Protein AF-A0A2N2XPL5-F1 (afdb_monomer)

pLDDT: mean 90.75, std 7.02, range [46.97, 97.69]

Secondary structure (DSSP, 8-state):
-HHHHHHHHHHHHHHHHHHHHHHHHHHHHH-HHHHHHHHHHHHHHHHHHHHHHHHHTHHHHHHTTTS-HHHHHHHHHHHHHHHHHHHHHHHHHHHT-HHHHHHHS-TT-HHHHHHHHHHHHHHHHHHHHHHHTT-HHHHHHHHHHHHHHHHHHHHIIIIIS---STT-

Structure (mmCIF, N/CA/C/O backbone):
data_AF-A0A2N2XPL5-F1
#
_entry.id   AF-A0A2N2XPL5-F1
#
loop_
_atom_site.group_PDB
_atom_site.id
_atom_site.type_symbol
_atom_site.label_atom_id
_atom_site.label_alt_id
_atom_site.label_comp_id
_atom_site.label_asym_id
_atom_site.label_entity_id
_atom_site.label_seq_id
_atom_site.pdbx_PDB_ins_code
_atom_site.Cartn_x
_atom_site.Cartn_y
_atom_site.Cartn_z
_atom_site.occupancy
_atom_site.B_iso_or_equiv
_atom_site.auth_seq_id
_atom_s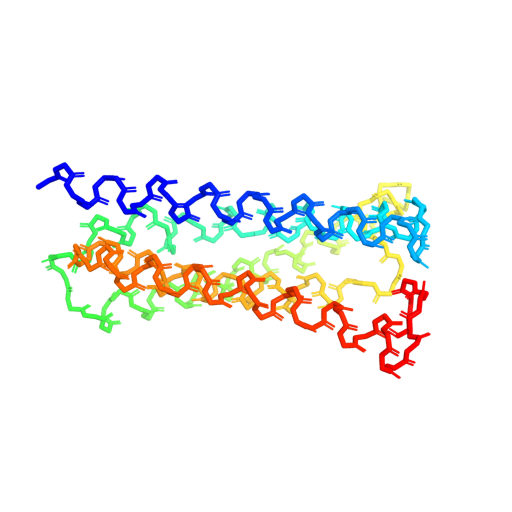ite.auth_comp_id
_atom_site.auth_asym_id
_atom_site.auth_atom_id
_atom_site.pdbx_PDB_model_num
ATOM 1 N N . MET A 1 1 ? -16.660 -18.180 18.164 1.00 68.38 1 MET A N 1
ATOM 2 C CA . MET A 1 1 ? -15.191 -18.108 17.978 1.00 68.38 1 MET A CA 1
ATOM 3 C C . MET A 1 1 ? -14.698 -19.013 16.845 1.00 68.38 1 MET A C 1
ATOM 5 O O . MET A 1 1 ? -14.193 -18.474 15.871 1.00 68.38 1 MET A O 1
ATOM 9 N N . PHE A 1 2 ? -14.916 -20.338 16.876 1.00 79.12 2 PHE A N 1
ATOM 10 C CA . PHE A 1 2 ? -14.406 -21.267 15.840 1.00 79.12 2 PHE A CA 1
ATOM 11 C C . PHE A 1 2 ? -14.797 -20.898 14.395 1.00 79.12 2 PHE A C 1
ATOM 13 O O . PHE A 1 2 ? -13.939 -20.839 13.524 1.00 79.12 2 PHE A O 1
ATOM 20 N N . LYS A 1 3 ? -16.067 -20.538 14.147 1.00 78.19 3 LYS A N 1
ATOM 21 C CA . LYS A 1 3 ? -16.532 -20.082 12.821 1.00 78.19 3 LYS A CA 1
ATOM 22 C C . LYS A 1 3 ? -15.766 -18.853 12.309 1.00 78.19 3 LYS A C 1
ATOM 24 O O . LYS A 1 3 ? -15.444 -18.787 11.133 1.00 78.19 3 LYS A O 1
ATOM 29 N N . GLN A 1 4 ? -15.460 -17.885 13.175 1.00 72.62 4 GLN A N 1
ATOM 30 C CA . GLN A 1 4 ? -14.719 -16.674 12.791 1.00 72.62 4 GLN A CA 1
ATOM 31 C C . GLN A 1 4 ? -13.237 -16.968 12.542 1.00 72.62 4 GLN A C 1
ATOM 33 O O . GLN A 1 4 ? -12.668 -16.431 11.594 1.00 72.62 4 GLN A O 1
ATOM 38 N N . VAL A 1 5 ? -12.631 -17.850 13.343 1.00 79.12 5 VAL A N 1
ATOM 39 C CA . VAL A 1 5 ? -11.258 -18.328 13.120 1.00 79.12 5 VAL A CA 1
ATOM 40 C C . VAL A 1 5 ? -11.175 -19.066 11.787 1.00 79.12 5 VAL A C 1
ATOM 42 O O . VAL A 1 5 ? -10.351 -18.708 10.957 1.00 79.12 5 VAL A O 1
ATOM 45 N N . LEU A 1 6 ? -12.086 -20.008 11.526 1.00 82.31 6 LEU A N 1
ATOM 46 C CA . LEU A 1 6 ? -12.140 -20.754 10.269 1.00 82.31 6 LEU A CA 1
ATOM 47 C C . LEU A 1 6 ? -12.320 -19.825 9.060 1.00 82.31 6 LEU A C 1
ATOM 49 O O . LEU A 1 6 ? -11.607 -19.964 8.073 1.00 82.31 6 LEU A O 1
ATOM 53 N N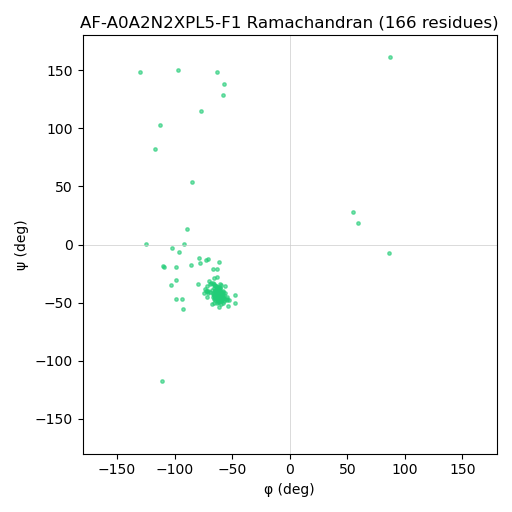 . MET A 1 7 ? -13.220 -18.841 9.155 1.00 78.44 7 MET A N 1
ATOM 54 C CA . MET A 1 7 ? -13.420 -17.837 8.103 1.00 78.44 7 MET A CA 1
ATOM 55 C C . MET A 1 7 ? -12.175 -16.973 7.872 1.00 78.44 7 MET A C 1
ATOM 57 O O . MET A 1 7 ? -11.866 -16.638 6.734 1.00 78.44 7 MET A O 1
ATOM 61 N N . THR A 1 8 ? -11.450 -16.620 8.934 1.00 83.25 8 THR A N 1
ATOM 62 C CA . THR A 1 8 ? -10.229 -15.806 8.837 1.00 83.25 8 THR A CA 1
ATOM 63 C C . THR A 1 8 ? -9.082 -16.610 8.238 1.00 83.25 8 THR A C 1
ATOM 65 O O . THR A 1 8 ? -8.413 -16.138 7.323 1.00 83.25 8 THR A O 1
ATOM 68 N N . THR A 1 9 ? -8.884 -17.846 8.693 1.00 87.38 9 THR A N 1
ATOM 69 C CA . THR A 1 9 ? -7.903 -18.775 8.121 1.00 87.38 9 THR A CA 1
ATOM 70 C C . THR A 1 9 ? -8.217 -19.074 6.658 1.00 87.38 9 THR A C 1
ATOM 72 O O . THR A 1 9 ? -7.318 -19.030 5.824 1.00 87.38 9 THR A O 1
ATOM 75 N N . GLY A 1 10 ? -9.491 -19.300 6.324 1.00 86.56 10 GLY A N 1
ATOM 76 C CA . GLY A 1 10 ? -9.942 -19.506 4.949 1.00 86.56 10 GLY A CA 1
ATOM 77 C C . GLY A 1 10 ? -9.662 -18.298 4.054 1.00 86.56 10 GLY A C 1
ATOM 78 O O . GLY A 1 10 ? -9.070 -18.459 2.991 1.00 86.56 10 GLY A O 1
ATOM 79 N N . ALA A 1 11 ? -10.001 -17.083 4.501 1.00 86.00 11 ALA A N 1
ATOM 80 C CA . ALA A 1 11 ? -9.692 -15.854 3.764 1.00 86.00 11 ALA A CA 1
ATOM 81 C C . ALA A 1 11 ? -8.179 -15.675 3.551 1.00 86.00 11 ALA A C 1
ATOM 83 O O . ALA A 1 11 ? -7.739 -15.335 2.456 1.00 86.00 11 ALA A O 1
ATOM 84 N N . ARG A 1 12 ? -7.362 -15.975 4.569 1.00 88.88 12 ARG A N 1
ATOM 85 C CA . ARG A 1 12 ? -5.896 -15.945 4.448 1.00 88.88 12 ARG A CA 1
ATOM 86 C C . ARG A 1 12 ? -5.371 -16.969 3.443 1.00 88.88 12 ARG A C 1
ATOM 88 O O . ARG A 1 12 ? -4.473 -16.634 2.679 1.00 88.88 12 ARG A O 1
ATOM 95 N N . LEU A 1 13 ? -5.934 -18.178 3.416 1.00 92.00 13 LEU A N 1
ATOM 96 C CA . LEU A 1 13 ? -5.551 -19.214 2.457 1.00 92.00 13 LEU A CA 1
ATOM 97 C C . LEU A 1 13 ? -5.890 -18.795 1.022 1.00 92.00 13 LEU A C 1
ATOM 99 O O . LEU A 1 13 ? -5.034 -18.879 0.146 1.00 92.00 13 LEU A O 1
ATOM 103 N N . VAL A 1 14 ? -7.111 -18.304 0.792 1.00 89.44 14 VAL A N 1
ATOM 104 C CA . VAL A 1 14 ? -7.536 -17.798 -0.523 1.00 89.44 14 VAL A CA 1
ATOM 105 C C . VAL A 1 14 ? -6.614 -16.672 -0.979 1.00 89.44 14 VAL A C 1
ATOM 107 O O . VAL A 1 14 ? -6.123 -16.700 -2.106 1.00 89.44 14 VAL A O 1
ATOM 110 N N . ASN A 1 15 ? -6.306 -15.727 -0.092 1.00 90.38 15 ASN A N 1
ATOM 111 C CA . ASN A 1 15 ? -5.418 -14.621 -0.423 1.00 90.38 15 ASN A CA 1
ATOM 112 C C . ASN A 1 15 ? -3.993 -15.104 -0.722 1.00 90.38 15 ASN A C 1
ATOM 114 O O . ASN A 1 15 ? -3.391 -14.644 -1.684 1.00 90.38 15 ASN A O 1
ATOM 118 N N . ALA A 1 16 ? -3.470 -16.080 0.023 1.00 92.69 16 ALA A N 1
ATOM 119 C CA . ALA A 1 16 ? -2.168 -16.673 -0.274 1.00 92.69 16 ALA A CA 1
ATOM 120 C C . ALA A 1 16 ? -2.138 -17.336 -1.662 1.00 92.69 16 ALA A C 1
ATOM 122 O O . ALA A 1 16 ? -1.187 -17.135 -2.418 1.00 92.69 16 ALA A O 1
ATOM 123 N N . VAL A 1 17 ? -3.193 -18.070 -2.032 1.00 95.19 17 VAL A N 1
ATOM 124 C CA . VAL A 1 17 ? -3.319 -18.668 -3.370 1.00 95.19 17 VAL A CA 1
ATOM 125 C C . VAL A 1 17 ? -3.354 -17.586 -4.450 1.00 95.19 17 VAL A C 1
ATOM 127 O O . VAL A 1 17 ? -2.628 -17.697 -5.436 1.00 95.19 17 VAL A O 1
ATOM 130 N N . ILE A 1 18 ? -4.136 -16.517 -4.260 1.00 94.31 18 ILE A N 1
ATOM 131 C CA . ILE A 1 18 ? -4.184 -15.392 -5.206 1.00 94.31 18 ILE A CA 1
ATOM 132 C C . ILE A 1 18 ? -2.807 -14.735 -5.339 1.00 94.31 18 ILE A C 1
ATOM 134 O O . ILE A 1 18 ? -2.370 -14.486 -6.461 1.00 94.31 18 ILE A O 1
ATOM 138 N N . SER A 1 19 ? -2.094 -14.509 -4.233 1.00 92.62 19 SER A N 1
ATOM 139 C CA . SER A 1 19 ? -0.730 -13.973 -4.266 1.00 92.62 19 SER A CA 1
ATOM 140 C C . SER A 1 19 ? 0.196 -14.843 -5.111 1.00 92.62 19 SER A C 1
ATOM 142 O O . SER A 1 19 ? 0.889 -14.320 -5.979 1.00 92.62 19 SER A O 1
ATOM 144 N N . VAL A 1 20 ? 0.167 -16.167 -4.927 1.00 94.94 20 VAL A N 1
ATOM 145 C CA . VAL A 1 20 ? 0.967 -17.101 -5.737 1.00 94.94 20 VAL A CA 1
ATOM 146 C C . VAL A 1 20 ? 0.585 -17.018 -7.217 1.00 94.94 20 VAL A C 1
ATOM 148 O O . VAL A 1 20 ? 1.468 -16.965 -8.072 1.00 94.94 20 VAL A O 1
ATOM 151 N N . VAL A 1 21 ? -0.711 -16.953 -7.535 1.00 95.00 21 VAL A N 1
ATOM 152 C CA . VAL A 1 21 ? -1.183 -16.780 -8.917 1.00 95.00 21 VAL A CA 1
ATOM 153 C C . VAL A 1 21 ? -0.656 -15.477 -9.519 1.00 95.00 21 VAL A C 1
ATOM 155 O O . VAL A 1 21 ? -0.162 -15.503 -10.644 1.00 95.00 21 VAL A O 1
ATOM 158 N N . MET A 1 22 ? -0.694 -14.363 -8.782 1.00 93.50 22 MET A N 1
ATOM 159 C CA . MET A 1 22 ? -0.134 -13.089 -9.246 1.00 93.50 22 MET A CA 1
ATOM 160 C C . MET A 1 22 ? 1.360 -13.216 -9.551 1.00 93.50 22 MET A C 1
ATOM 162 O O . MET A 1 22 ? 1.781 -12.811 -10.630 1.00 93.50 22 MET A O 1
ATOM 166 N N . VAL A 1 23 ? 2.149 -13.851 -8.675 1.00 92.94 23 VAL A N 1
ATOM 167 C CA . VAL A 1 23 ? 3.584 -14.087 -8.929 1.00 92.94 23 VAL A CA 1
ATOM 168 C C . VAL A 1 23 ? 3.798 -14.896 -10.209 1.00 92.94 23 VAL A C 1
ATOM 170 O O . VAL A 1 23 ? 4.618 -14.527 -11.052 1.00 92.94 23 VAL A O 1
ATOM 173 N N . VAL A 1 24 ? 3.056 -15.992 -10.387 1.00 93.69 24 VAL A N 1
ATOM 174 C CA . VAL A 1 24 ? 3.176 -16.854 -11.573 1.00 93.69 24 VAL A CA 1
ATOM 175 C C . VAL A 1 24 ? 2.790 -16.102 -12.848 1.00 93.69 24 VAL A C 1
ATOM 177 O O . VAL A 1 24 ? 3.465 -16.246 -13.865 1.00 93.69 24 VAL A O 1
ATOM 180 N N . LEU A 1 25 ? 1.732 -15.292 -12.815 1.00 92.62 25 LEU A N 1
ATOM 181 C CA . LEU A 1 25 ? 1.323 -14.484 -13.964 1.00 92.62 25 LEU A CA 1
ATOM 182 C C . LEU A 1 25 ? 2.371 -13.419 -14.295 1.00 92.62 25 LEU A C 1
ATOM 184 O O . LEU A 1 25 ? 2.811 -13.344 -15.443 1.00 92.62 25 LEU A O 1
ATOM 188 N N . SER A 1 26 ? 2.816 -12.647 -13.305 1.00 90.38 26 SER A N 1
ATOM 189 C CA . SER A 1 26 ? 3.791 -11.578 -13.518 1.00 90.38 26 SER A CA 1
ATOM 190 C C . SER A 1 26 ? 5.120 -12.123 -14.038 1.00 90.38 26 SER A C 1
ATOM 192 O O . SER A 1 26 ? 5.619 -11.652 -15.053 1.00 90.38 26 SER A O 1
ATOM 194 N N . THR A 1 27 ? 5.664 -13.178 -13.427 1.00 90.69 27 THR A N 1
ATOM 195 C CA . THR A 1 27 ? 6.934 -13.779 -13.877 1.00 90.69 27 THR A CA 1
ATOM 196 C C . THR A 1 27 ? 6.838 -14.400 -15.271 1.00 90.69 27 THR A C 1
ATOM 198 O O . THR A 1 27 ? 7.790 -14.292 -16.042 1.00 90.69 27 THR A O 1
ATOM 201 N N . ARG A 1 28 ? 5.698 -15.009 -15.635 1.00 91.25 28 ARG A N 1
ATOM 202 C CA . ARG A 1 28 ? 5.500 -15.591 -16.974 1.00 91.25 28 ARG A CA 1
ATOM 203 C C . ARG A 1 28 ? 5.355 -14.550 -18.079 1.00 91.25 28 ARG A C 1
ATOM 205 O O . ARG A 1 28 ? 5.850 -14.786 -19.175 1.00 91.25 28 ARG A O 1
ATOM 212 N N . TRP A 1 29 ? 4.644 -13.452 -17.825 1.00 88.69 29 TRP A N 1
ATOM 213 C CA . TRP A 1 29 ? 4.301 -12.481 -18.872 1.00 88.69 29 TRP A CA 1
ATOM 214 C C . TRP A 1 29 ? 5.209 -11.252 -18.907 1.00 88.69 29 TRP A C 1
ATOM 216 O O . TRP A 1 29 ? 5.403 -10.705 -19.989 1.00 88.69 29 TRP A O 1
ATOM 226 N N . MET A 1 30 ? 5.755 -10.832 -17.762 1.00 87.62 30 MET A N 1
ATOM 227 C CA . MET A 1 30 ? 6.678 -9.692 -17.650 1.00 87.62 30 MET A CA 1
ATOM 228 C C . MET A 1 30 ? 8.148 -10.133 -17.601 1.00 87.62 30 MET A C 1
ATOM 230 O O . MET A 1 30 ? 9.045 -9.340 -17.863 1.00 87.62 30 MET A O 1
ATOM 234 N N . GLY A 1 31 ? 8.410 -11.400 -17.267 1.00 88.56 31 GLY 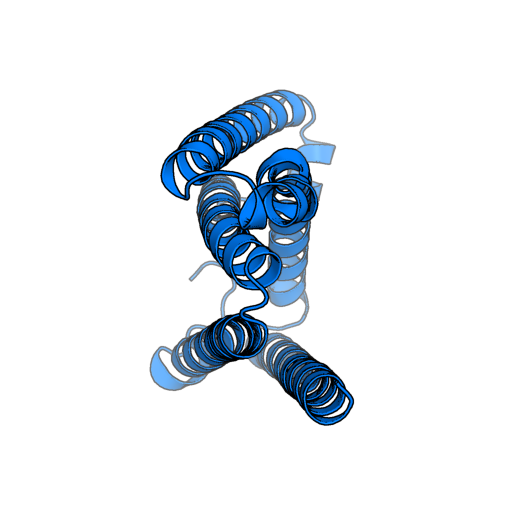A N 1
ATOM 235 C CA . GLY A 1 31 ? 9.758 -11.921 -17.049 1.00 88.56 31 GLY A CA 1
ATOM 236 C C . GLY A 1 31 ? 10.253 -11.733 -15.611 1.00 88.56 31 GLY A C 1
ATOM 237 O O . GLY A 1 31 ? 9.728 -10.938 -14.828 1.00 88.56 31 GLY A O 1
ATOM 238 N N . ALA A 1 32 ? 11.278 -12.506 -15.244 1.00 87.12 32 ALA A N 1
ATOM 239 C CA . ALA A 1 32 ? 11.819 -12.524 -13.883 1.00 87.12 32 ALA A CA 1
ATOM 240 C C . ALA A 1 32 ? 12.492 -11.199 -13.484 1.00 87.12 32 ALA A C 1
ATOM 242 O O . ALA A 1 32 ? 12.411 -10.803 -12.326 1.00 87.12 32 ALA A O 1
ATOM 243 N N . GLU A 1 33 ? 13.115 -10.501 -14.435 1.00 87.38 33 GLU A N 1
ATOM 244 C CA . GLU A 1 33 ? 13.796 -9.224 -14.194 1.00 87.38 33 GLU A CA 1
ATOM 245 C C . GLU A 1 33 ? 12.804 -8.109 -13.827 1.00 87.38 33 GLU A C 1
ATOM 247 O O . GLU A 1 33 ? 12.934 -7.482 -12.775 1.00 87.38 33 GLU A O 1
ATOM 252 N N . ALA A 1 34 ? 11.749 -7.930 -14.631 1.00 86.00 34 ALA A N 1
ATOM 253 C CA . ALA A 1 34 ? 10.684 -6.963 -14.363 1.00 86.00 34 ALA A CA 1
ATOM 254 C C . ALA A 1 34 ? 9.971 -7.246 -13.031 1.00 86.00 34 ALA A C 1
ATOM 256 O O . ALA A 1 34 ? 9.697 -6.332 -12.251 1.00 86.00 34 ALA A O 1
ATOM 257 N N . TYR A 1 35 ? 9.714 -8.524 -12.734 1.00 89.00 35 TYR A N 1
ATOM 258 C CA . TYR A 1 35 ? 9.151 -8.924 -11.447 1.00 89.00 35 TYR A CA 1
ATOM 259 C C . TYR A 1 35 ? 10.115 -8.662 -10.276 1.00 89.00 35 TYR A C 1
ATOM 261 O O . TYR A 1 35 ? 9.672 -8.287 -9.192 1.00 89.00 35 TYR A O 1
ATOM 269 N N . GLY A 1 36 ? 11.428 -8.799 -10.490 1.00 90.06 36 GLY A N 1
ATOM 270 C CA . GLY A 1 36 ? 12.455 -8.454 -9.506 1.00 90.06 36 GLY A CA 1
ATOM 271 C C . GLY A 1 36 ? 12.394 -6.984 -9.088 1.00 90.06 36 GLY A C 1
ATOM 272 O O . GLY A 1 36 ? 12.406 -6.691 -7.893 1.00 90.06 36 GLY A O 1
ATOM 273 N N . ILE A 1 37 ? 12.220 -6.069 -10.049 1.00 91.62 37 ILE A N 1
ATOM 274 C CA . ILE A 1 37 ? 12.023 -4.634 -9.775 1.00 91.62 37 ILE A CA 1
ATOM 275 C C . ILE A 1 37 ? 10.764 -4.411 -8.926 1.00 91.62 37 ILE A C 1
ATOM 277 O O . ILE A 1 37 ? 10.817 -3.710 -7.915 1.00 91.62 37 ILE A O 1
ATOM 281 N N . ALA A 1 38 ? 9.645 -5.045 -9.289 1.00 90.69 38 ALA A N 1
ATOM 282 C CA . ALA A 1 38 ? 8.413 -4.975 -8.501 1.00 90.69 38 ALA A CA 1
ATOM 283 C C . ALA A 1 38 ? 8.598 -5.528 -7.075 1.00 90.69 38 ALA A C 1
ATOM 285 O O . ALA A 1 38 ? 8.015 -4.999 -6.129 1.00 90.69 38 ALA A O 1
ATOM 286 N N . GLY A 1 39 ? 9.437 -6.553 -6.905 1.00 92.19 39 GLY A N 1
ATOM 287 C CA . GLY A 1 39 ? 9.812 -7.101 -5.602 1.00 92.19 39 GLY A CA 1
ATOM 288 C C . GLY A 1 39 ? 10.578 -6.106 -4.727 1.00 92.19 39 GLY A C 1
ATOM 289 O O . GLY A 1 39 ? 10.272 -5.989 -3.542 1.00 92.19 39 GLY A O 1
ATOM 290 N N . ILE A 1 40 ? 11.517 -5.351 -5.306 1.00 93.44 40 ILE A N 1
ATOM 291 C CA . ILE A 1 40 ? 12.242 -4.282 -4.597 1.00 93.44 40 ILE A CA 1
ATOM 292 C C . ILE A 1 40 ? 11.274 -3.156 -4.201 1.00 93.44 40 ILE A C 1
ATOM 294 O O . ILE A 1 40 ? 11.252 -2.743 -3.046 1.00 93.44 40 ILE A O 1
ATOM 298 N N . ILE A 1 41 ? 10.390 -2.733 -5.111 1.00 94.69 41 ILE A N 1
ATOM 299 C CA . ILE A 1 41 ? 9.351 -1.731 -4.809 1.00 94.69 41 ILE A CA 1
ATOM 300 C C . ILE A 1 41 ? 8.457 -2.204 -3.655 1.00 94.69 41 ILE A C 1
ATOM 302 O O . ILE A 1 41 ? 8.155 -1.435 -2.743 1.00 94.69 41 ILE A O 1
ATOM 306 N N . LEU A 1 42 ? 8.029 -3.469 -3.681 1.00 94.19 42 LEU A N 1
ATOM 307 C CA . LEU A 1 42 ? 7.205 -4.048 -2.623 1.00 94.19 42 LEU A CA 1
ATOM 308 C C . LEU A 1 42 ? 7.951 -4.086 -1.283 1.00 94.19 42 LEU A C 1
ATOM 310 O O . LEU A 1 42 ? 7.337 -3.822 -0.247 1.00 94.19 42 LEU A O 1
ATOM 314 N N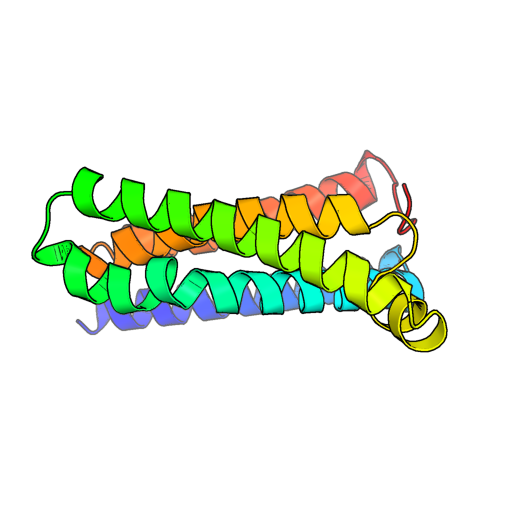 . LEU A 1 43 ? 9.249 -4.396 -1.296 1.00 95.56 43 LEU A N 1
ATOM 315 C CA . LEU A 1 43 ? 10.099 -4.362 -0.107 1.00 95.56 43 LEU A CA 1
ATOM 316 C C . LEU A 1 43 ? 10.130 -2.953 0.496 1.00 95.56 43 LEU A C 1
ATOM 318 O O . LEU A 1 43 ? 9.820 -2.804 1.678 1.00 95.56 43 LEU A O 1
ATOM 322 N N . ASP A 1 44 ? 10.410 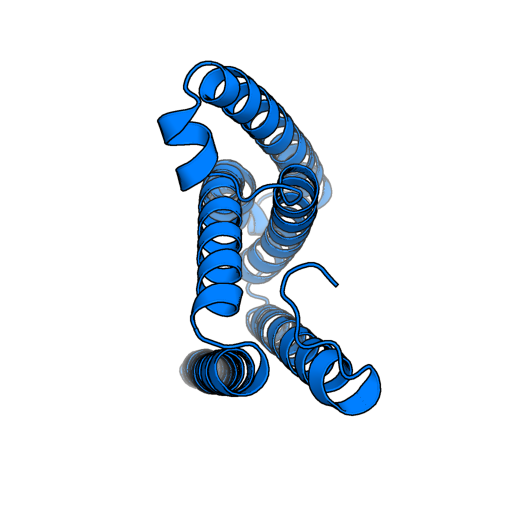-1.929 -0.307 1.00 94.94 44 ASP A N 1
ATOM 323 C CA . ASP A 1 44 ? 10.459 -0.538 0.158 1.00 94.94 44 ASP A CA 1
ATOM 324 C C . ASP A 1 44 ? 9.115 -0.077 0.727 1.00 94.94 44 ASP A C 1
ATOM 326 O O . ASP A 1 44 ? 9.040 0.472 1.830 1.00 94.94 44 ASP A O 1
ATOM 330 N N . VAL A 1 45 ? 8.028 -0.357 0.001 1.00 96.62 45 VAL A N 1
ATOM 331 C CA . VAL A 1 45 ? 6.660 -0.074 0.454 1.00 96.62 45 VAL A CA 1
ATOM 332 C C . VAL A 1 45 ? 6.383 -0.750 1.796 1.00 96.62 45 VAL A C 1
ATOM 334 O O . VAL A 1 45 ? 5.787 -0.130 2.677 1.00 96.62 45 VAL A O 1
ATOM 337 N N . THR A 1 46 ? 6.834 -1.994 1.973 1.00 95.62 46 THR A N 1
ATOM 338 C CA . THR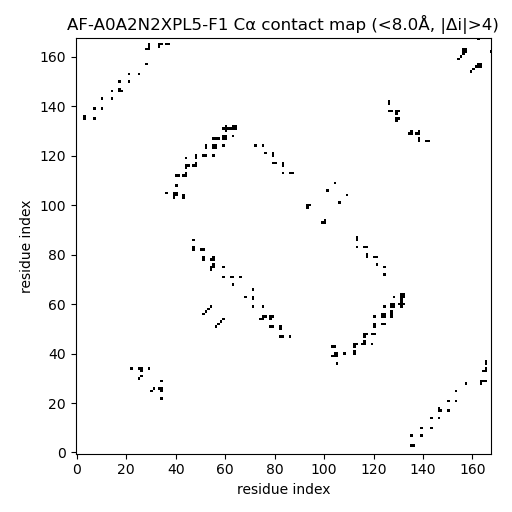 A 1 46 ? 6.649 -2.754 3.215 1.00 95.62 46 THR A CA 1
ATOM 339 C C . THR A 1 46 ? 7.437 -2.137 4.366 1.00 95.62 46 THR A C 1
ATOM 341 O O . THR A 1 46 ? 6.877 -1.953 5.443 1.00 95.62 46 THR A O 1
ATOM 344 N N . VAL A 1 47 ? 8.699 -1.754 4.151 1.00 95.50 47 VAL A N 1
ATOM 345 C CA . VAL A 1 47 ? 9.526 -1.099 5.180 1.00 95.50 47 VAL A CA 1
ATOM 346 C C . VAL A 1 47 ? 8.881 0.208 5.651 1.00 95.50 47 VAL A C 1
ATOM 348 O O . VAL A 1 47 ? 8.779 0.449 6.856 1.00 95.50 47 VAL A O 1
ATOM 351 N N . ILE A 1 48 ? 8.382 1.029 4.722 1.00 96.38 48 ILE A N 1
ATOM 352 C CA . ILE A 1 48 ? 7.686 2.278 5.065 1.00 96.38 48 ILE A CA 1
ATOM 353 C C . ILE A 1 48 ? 6.370 1.983 5.806 1.00 96.38 48 ILE A C 1
ATOM 355 O O . ILE A 1 48 ? 6.078 2.615 6.824 1.00 96.38 48 ILE A O 1
ATOM 359 N N . ALA A 1 49 ? 5.588 1.001 5.348 1.00 95.88 49 ALA A N 1
ATOM 360 C CA . ALA A 1 49 ? 4.339 0.611 6.002 1.00 95.88 49 ALA A CA 1
ATOM 361 C C . ALA A 1 49 ? 4.563 0.105 7.440 1.00 95.88 49 ALA A C 1
ATOM 363 O O . ALA A 1 49 ? 3.807 0.473 8.338 1.00 95.88 49 ALA A O 1
ATOM 364 N N . MET A 1 50 ? 5.640 -0.647 7.690 1.00 95.38 50 MET A N 1
ATOM 365 C CA . MET A 1 50 ? 6.013 -1.094 9.038 1.00 95.38 50 MET A CA 1
ATOM 366 C C . MET A 1 50 ? 6.294 0.080 9.986 1.00 95.38 50 MET A C 1
ATOM 368 O O . MET A 1 50 ? 5.917 0.031 11.156 1.00 95.38 50 MET A O 1
ATOM 372 N N . ALA A 1 51 ? 6.915 1.160 9.501 1.00 95.81 51 ALA A N 1
ATOM 373 C CA . ALA A 1 51 ? 7.091 2.374 10.302 1.00 95.81 51 ALA A CA 1
ATOM 374 C C . ALA A 1 51 ? 5.741 3.047 10.622 1.00 95.81 51 ALA A C 1
ATOM 376 O O . ALA A 1 51 ? 5.539 3.585 11.718 1.00 95.81 51 ALA A O 1
ATOM 377 N N . ASN A 1 52 ? 4.783 2.984 9.694 1.00 95.81 52 ASN A N 1
ATOM 378 C CA . ASN A 1 52 ? 3.436 3.497 9.921 1.00 95.81 52 ASN A CA 1
ATOM 379 C C . ASN A 1 52 ? 2.630 2.651 10.926 1.00 95.81 52 ASN A C 1
ATOM 381 O O . ASN A 1 52 ? 1.849 3.208 11.703 1.00 95.81 52 ASN A O 1
ATOM 385 N N . ASP A 1 53 ? 2.864 1.338 10.993 1.00 93.12 53 ASP A N 1
ATOM 386 C CA . ASP A 1 53 ? 2.191 0.432 11.936 1.00 93.12 53 ASP A CA 1
ATOM 387 C C . ASP A 1 53 ? 2.443 0.774 13.416 1.00 93.12 53 ASP A C 1
ATOM 389 O O . ASP A 1 53 ? 1.680 0.345 14.286 1.00 93.12 53 ASP A O 1
ATOM 393 N N . PHE A 1 54 ? 3.438 1.608 13.730 1.00 89.94 54 PHE A N 1
ATOM 394 C CA . PHE A 1 54 ? 3.664 2.072 15.099 1.00 89.94 54 PHE A CA 1
ATOM 395 C C . PHE A 1 54 ? 2.453 2.833 15.682 1.00 89.94 54 PHE A C 1
ATOM 397 O O . PHE A 1 54 ? 2.028 2.532 16.798 1.00 89.94 54 PHE A O 1
ATOM 404 N N . PHE A 1 55 ? 1.838 3.755 14.923 1.00 89.56 55 PHE A N 1
ATOM 405 C CA . PHE A 1 55 ? 0.597 4.465 15.311 1.00 89.56 55 PHE A CA 1
ATOM 406 C C . PHE A 1 55 ? -0.643 4.053 14.502 1.00 89.56 55 PHE A C 1
ATOM 408 O O . PHE A 1 55 ? -1.769 4.319 14.924 1.00 89.56 55 PHE A O 1
ATOM 415 N N . GLY A 1 56 ? -0.464 3.440 13.332 1.00 90.00 56 GLY A N 1
ATOM 416 C CA . GLY A 1 56 ? -1.546 2.944 12.476 1.00 90.00 56 GLY A CA 1
ATOM 417 C C . GLY A 1 56 ? -1.868 1.458 12.658 1.00 90.00 56 GLY A C 1
ATOM 418 O O . GLY A 1 56 ? -2.833 0.973 12.068 1.00 90.00 56 GLY A O 1
ATOM 419 N N . GLY A 1 57 ? -1.069 0.746 13.457 1.00 91.62 57 GLY A N 1
ATOM 420 C CA . GLY A 1 57 ? -1.122 -0.702 13.646 1.00 91.62 57 GLY A CA 1
ATOM 421 C C . GLY A 1 57 ? -1.613 -1.121 15.024 1.00 91.62 57 GLY A C 1
ATOM 422 O O . GLY A 1 57 ? -2.758 -0.872 15.401 1.00 91.62 57 GLY A O 1
ATOM 423 N N . SER A 1 58 ? -0.760 -1.802 15.787 1.00 88.19 58 SER A N 1
ATOM 424 C CA . SER A 1 58 ? -1.137 -2.459 17.049 1.00 88.19 58 SER A CA 1
ATOM 425 C C . SER A 1 58 ? -1.621 -1.487 18.130 1.00 88.19 58 SER A C 1
ATOM 427 O O . SER A 1 58 ? -2.567 -1.795 18.859 1.00 88.19 58 SER A O 1
ATOM 429 N N . SER A 1 59 ? -1.030 -0.294 18.209 1.00 90.56 59 SER A N 1
ATOM 430 C CA . SER A 1 59 ? -1.472 0.775 19.112 1.00 90.56 59 SER A CA 1
ATOM 431 C C . SER A 1 59 ? -2.897 1.231 18.784 1.00 90.56 59 SER A C 1
ATOM 433 O O . SER A 1 59 ? -3.737 1.336 19.680 1.00 90.56 59 SER A O 1
ATOM 435 N N . LEU A 1 60 ? -3.208 1.409 17.498 1.00 93.69 60 LEU A N 1
ATOM 436 C CA . LEU A 1 60 ? -4.544 1.747 17.020 1.00 93.69 60 LEU A CA 1
ATOM 437 C C . LEU A 1 60 ? -5.553 0.654 17.381 1.00 93.69 60 LEU A C 1
ATOM 439 O O . LEU A 1 60 ? -6.609 0.969 17.926 1.00 93.69 60 LEU A O 1
ATOM 443 N N . VAL A 1 61 ? -5.214 -0.619 17.143 1.00 94.25 61 VAL A N 1
ATOM 444 C CA . VAL A 1 61 ? -6.052 -1.775 17.518 1.00 94.25 61 VAL A CA 1
ATOM 445 C C . VAL A 1 61 ? -6.344 -1.766 19.021 1.00 94.25 61 VAL A C 1
ATOM 447 O O . VAL A 1 61 ? -7.484 -1.978 19.430 1.00 94.25 61 VAL A O 1
ATOM 450 N N . TYR A 1 62 ? -5.337 -1.476 19.849 1.00 93.44 62 TYR A N 1
ATOM 451 C CA . TYR A 1 62 ? -5.485 -1.421 21.302 1.00 93.44 62 TYR A CA 1
ATOM 452 C C . TYR A 1 62 ? -6.388 -0.267 21.762 1.00 93.44 62 TYR A C 1
ATOM 454 O O . TYR A 1 62 ? -7.217 -0.452 22.655 1.00 93.44 62 TYR A O 1
ATOM 462 N N . PHE A 1 63 ? -6.264 0.931 21.189 1.00 93.94 63 PHE A N 1
ATOM 463 C CA . PHE A 1 63 ? -7.074 2.080 21.611 1.00 93.94 63 PHE A CA 1
ATOM 464 C C . PHE A 1 63 ? -8.452 2.162 20.933 1.00 93.94 63 PHE A C 1
ATOM 466 O O . PHE A 1 63 ? -9.346 2.817 21.476 1.00 93.94 63 PHE A O 1
ATOM 473 N N . ALA A 1 64 ? -8.664 1.457 19.818 1.00 94.19 64 ALA A N 1
ATOM 474 C CA . ALA A 1 64 ? -9.922 1.407 19.067 1.00 94.19 64 ALA A CA 1
ATOM 475 C C . ALA A 1 64 ? -11.199 1.172 19.900 1.00 94.19 64 ALA A C 1
ATOM 477 O O . ALA A 1 64 ? -12.175 1.883 19.651 1.00 94.19 64 ALA A O 1
ATOM 478 N N . PRO A 1 65 ? -11.242 0.249 20.883 1.00 92.50 65 PRO A N 1
ATOM 479 C CA . PRO A 1 65 ? -12.446 0.040 21.689 1.00 92.50 65 PRO A CA 1
ATOM 480 C C . PRO A 1 65 ? -12.636 1.086 22.801 1.00 92.50 65 PRO A C 1
ATOM 482 O O . PRO A 1 65 ? -13.700 1.136 23.412 1.00 92.50 65 PRO A O 1
ATOM 485 N N . ARG A 1 66 ? -11.621 1.912 23.097 1.00 91.69 66 ARG A N 1
ATOM 486 C CA . ARG A 1 66 ? -11.580 2.797 24.281 1.00 91.69 66 ARG A CA 1
ATOM 487 C C . ARG A 1 66 ? -11.715 4.280 23.950 1.00 91.69 66 ARG A C 1
ATOM 489 O O . ARG A 1 66 ? -11.984 5.086 24.835 1.00 91.69 66 ARG A O 1
ATOM 496 N N . VAL A 1 67 ? -11.483 4.651 22.696 1.00 91.88 67 VAL A N 1
ATOM 497 C CA . VAL A 1 67 ? -11.365 6.043 22.259 1.00 91.88 67 VAL A CA 1
ATOM 498 C C . VAL A 1 67 ? -12.256 6.278 21.042 1.00 91.88 67 VAL A C 1
ATOM 500 O O . VAL A 1 67 ? -12.486 5.386 20.228 1.00 91.88 67 VAL A O 1
ATOM 503 N N . SER A 1 68 ? -12.786 7.496 20.908 1.00 90.88 68 SER A N 1
ATOM 504 C CA . SER A 1 68 ? -13.612 7.856 19.758 1.00 90.88 68 SER A CA 1
ATOM 505 C C . SER A 1 68 ? -12.824 7.793 18.445 1.00 90.88 68 SER A C 1
ATOM 507 O O . SER A 1 68 ? -11.634 8.097 18.389 1.00 90.88 68 SER A O 1
ATOM 509 N N . LEU A 1 69 ? -13.527 7.451 17.362 1.00 89.88 69 LEU A N 1
ATOM 510 C CA . LEU A 1 69 ? -12.964 7.259 16.022 1.00 89.88 69 LEU A CA 1
ATOM 511 C C . LEU A 1 69 ? -12.027 8.395 15.582 1.00 89.88 69 LEU A C 1
ATOM 513 O O . LEU A 1 69 ? -10.901 8.151 15.166 1.00 89.88 69 LEU A O 1
ATOM 517 N N . TRP A 1 70 ? -12.481 9.642 15.697 1.00 90.62 70 TRP A N 1
ATOM 518 C CA . TRP A 1 70 ? -11.739 10.811 15.218 1.00 90.62 70 TRP A CA 1
ATOM 519 C C . TRP A 1 70 ? -10.465 11.087 16.014 1.00 90.62 70 TRP A C 1
ATOM 521 O O . TRP A 1 70 ? -9.462 11.503 15.442 1.00 90.62 70 TRP A O 1
ATOM 531 N N . ARG A 1 71 ? -10.477 10.795 17.319 1.00 91.94 71 ARG A N 1
ATOM 532 C CA . ARG A 1 71 ? -9.299 10.931 18.188 1.00 91.94 71 ARG A CA 1
ATOM 533 C C . ARG A 1 71 ? -8.229 9.879 17.898 1.00 91.94 71 ARG A C 1
ATOM 535 O O . ARG A 1 71 ? -7.113 10.026 18.375 1.00 91.94 71 ARG A O 1
ATOM 542 N N . LEU A 1 72 ? -8.565 8.850 17.122 1.00 92.75 72 LEU A N 1
ATOM 543 C CA . LEU A 1 72 ? -7.637 7.831 16.647 1.00 92.75 72 LEU A CA 1
ATOM 544 C C . LEU A 1 72 ? -7.178 8.104 15.213 1.00 92.75 72 LEU A C 1
ATOM 546 O O . LEU A 1 72 ? -5.983 8.098 14.944 1.00 92.75 72 LEU A O 1
ATOM 550 N N . LEU A 1 73 ? -8.113 8.412 14.308 1.00 93.50 73 LEU A N 1
ATOM 551 C CA . LEU A 1 73 ? -7.794 8.645 12.898 1.00 93.50 73 LEU A CA 1
ATOM 552 C C . LEU A 1 73 ? -6.888 9.859 12.688 1.00 93.50 73 LEU A C 1
ATOM 554 O O . LEU A 1 73 ? -5.967 9.782 11.882 1.00 93.50 73 LEU A O 1
ATOM 558 N N . ILE A 1 74 ? -7.119 10.962 13.409 1.00 94.06 74 ILE A N 1
ATOM 559 C CA . ILE A 1 74 ? -6.325 12.185 13.230 1.00 94.06 74 ILE A CA 1
ATOM 560 C C . ILE A 1 74 ? -4.841 11.927 13.560 1.00 94.06 74 ILE A C 1
ATOM 562 O O . ILE A 1 74 ? -4.012 12.160 12.679 1.00 94.06 74 ILE A O 1
ATOM 566 N N . PRO A 1 75 ? -4.469 11.395 14.747 1.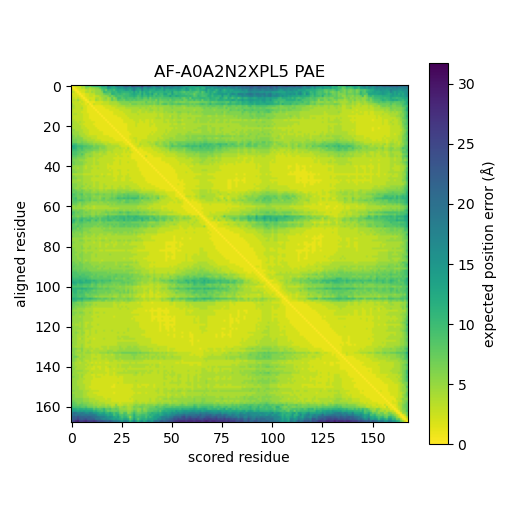00 94.12 75 PRO A N 1
ATOM 567 C CA . PRO A 1 75 ? -3.077 11.046 15.028 1.00 94.12 75 PRO A CA 1
ATOM 568 C C . PRO A 1 75 ? -2.486 10.029 14.050 1.00 94.12 75 PRO A C 1
ATOM 570 O O . PRO A 1 75 ? -1.350 10.211 13.618 1.00 94.12 75 PRO A O 1
ATOM 573 N N . SER A 1 76 ? -3.236 8.991 13.659 1.00 95.38 76 SER A N 1
ATOM 574 C CA . SER A 1 76 ? -2.728 7.982 12.720 1.00 95.38 76 SER A CA 1
ATOM 575 C C . SER A 1 76 ? -2.471 8.557 11.322 1.00 95.38 76 SER A C 1
ATOM 577 O O . SER A 1 76 ? -1.480 8.195 10.695 1.00 95.38 76 SER A O 1
ATOM 579 N N . TYR A 1 77 ? -3.303 9.482 10.831 1.00 96.19 77 TYR A N 1
ATOM 580 C CA . TYR A 1 77 ? -3.064 10.152 9.546 1.00 96.19 77 TYR A CA 1
ATOM 581 C C . TYR A 1 77 ? -1.907 11.141 9.605 1.00 96.19 77 TYR A C 1
ATOM 583 O O . TYR A 1 77 ? -1.102 11.184 8.676 1.00 96.19 77 TYR A O 1
ATOM 591 N N . ILE A 1 78 ? -1.791 11.902 10.695 1.00 96.44 78 ILE A N 1
ATOM 592 C CA . ILE A 1 78 ? -0.632 12.774 10.910 1.00 96.44 78 ILE A CA 1
ATOM 593 C C . ILE A 1 78 ? 0.643 11.927 10.925 1.00 96.44 78 ILE A C 1
ATOM 595 O O . ILE A 1 78 ? 1.609 12.275 10.251 1.00 96.44 78 ILE A O 1
ATOM 599 N N . TRP A 1 79 ? 0.632 10.786 11.619 1.00 97.31 79 TRP A N 1
ATOM 600 C CA . TRP A 1 79 ? 1.770 9.871 11.635 1.00 97.31 79 TRP A CA 1
ATOM 601 C C . TRP A 1 79 ? 2.102 9.318 10.248 1.00 97.31 79 TRP A C 1
ATOM 603 O O . TRP A 1 79 ? 3.268 9.327 9.869 1.00 97.31 79 TRP A O 1
ATOM 613 N N . ALA A 1 80 ? 1.102 8.925 9.454 1.00 96.94 80 ALA A N 1
ATOM 614 C CA . ALA A 1 80 ? 1.331 8.470 8.083 1.00 96.94 80 ALA A CA 1
ATOM 615 C C . ALA A 1 80 ? 2.034 9.539 7.230 1.00 96.94 80 ALA A C 1
ATOM 617 O O . ALA A 1 80 ? 2.966 9.225 6.490 1.00 96.94 80 ALA A O 1
ATOM 618 N N . VAL A 1 81 ? 1.645 10.811 7.373 1.00 97.38 81 VAL A N 1
ATOM 619 C CA . VAL A 1 81 ? 2.326 11.933 6.706 1.00 97.38 81 VAL A CA 1
ATOM 620 C C . VAL A 1 81 ? 3.755 12.101 7.227 1.00 97.38 81 VAL A C 1
ATOM 622 O O . VAL A 1 81 ? 4.676 12.253 6.427 1.00 97.38 81 VAL A O 1
ATOM 625 N N . VAL A 1 82 ? 3.969 12.026 8.545 1.00 97.69 82 VAL A N 1
ATOM 626 C CA . VAL A 1 82 ? 5.312 12.092 9.149 1.00 97.69 82 VAL A CA 1
ATOM 627 C C . VAL A 1 82 ? 6.212 10.987 8.598 1.00 97.69 82 VAL A C 1
ATOM 629 O O . VAL A 1 82 ? 7.336 11.269 8.193 1.00 97.69 82 VAL A O 1
ATOM 632 N N . VAL A 1 83 ? 5.719 9.752 8.512 1.00 97.44 83 VAL A N 1
ATOM 633 C CA . VAL A 1 83 ? 6.470 8.613 7.970 1.00 97.44 83 VAL A CA 1
ATOM 634 C C . VAL A 1 83 ? 6.848 8.837 6.504 1.00 97.44 83 VAL A C 1
ATOM 636 O O . VAL A 1 83 ? 7.985 8.561 6.132 1.00 97.44 83 VAL A O 1
ATOM 639 N N . VAL A 1 84 ? 5.961 9.406 5.681 1.00 96.69 84 VAL A N 1
ATOM 640 C CA . VAL A 1 84 ? 6.295 9.766 4.288 1.00 96.69 84 VAL A CA 1
ATOM 641 C C . VAL A 1 84 ? 7.371 10.848 4.228 1.00 96.69 84 VAL A C 1
ATOM 643 O O . VAL A 1 84 ? 8.311 10.733 3.444 1.00 96.69 84 VAL A O 1
ATOM 646 N N . VAL A 1 85 ? 7.282 11.881 5.069 1.00 97.19 85 VAL A N 1
ATOM 647 C CA . VAL A 1 85 ? 8.311 12.933 5.144 1.00 97.19 85 VAL A CA 1
ATOM 648 C C . VAL A 1 85 ? 9.661 12.343 5.565 1.00 97.19 85 VAL A C 1
ATOM 650 O O . VAL A 1 85 ? 10.688 12.673 4.970 1.00 97.19 85 VAL A O 1
ATOM 653 N N . LEU A 1 86 ? 9.669 11.425 6.534 1.00 96.75 86 LEU A N 1
ATOM 654 C CA . LEU A 1 86 ? 10.874 10.706 6.948 1.00 96.75 86 LEU A CA 1
ATOM 655 C C . LEU A 1 86 ? 11.421 9.808 5.833 1.00 96.75 86 LEU A C 1
ATOM 657 O O . LEU A 1 86 ? 12.633 9.762 5.644 1.00 96.75 86 LEU A O 1
ATOM 661 N N . ALA A 1 87 ? 10.559 9.145 5.059 1.00 95.56 87 ALA A N 1
ATOM 662 C CA . ALA A 1 87 ? 10.970 8.347 3.905 1.00 95.56 87 ALA A CA 1
ATOM 663 C C . ALA A 1 87 ? 11.606 9.217 2.806 1.00 95.56 87 ALA A C 1
ATOM 665 O O . ALA A 1 87 ? 12.622 8.831 2.229 1.00 95.56 87 ALA A O 1
ATOM 666 N N . ILE A 1 88 ? 11.075 10.422 2.562 1.00 95.38 88 ILE A N 1
ATOM 667 C CA . ILE A 1 88 ? 11.687 11.404 1.653 1.00 95.38 88 ILE A CA 1
ATOM 668 C C . ILE A 1 88 ? 13.069 11.819 2.170 1.00 95.38 88 ILE A C 1
ATOM 670 O O . ILE A 1 88 ? 14.038 11.794 1.409 1.00 95.38 88 ILE A O 1
ATOM 674 N N . ALA A 1 89 ? 13.183 12.153 3.458 1.00 95.31 89 ALA A N 1
ATOM 675 C CA . ALA A 1 89 ? 14.460 12.518 4.069 1.00 95.31 89 ALA A CA 1
ATOM 676 C C . ALA A 1 89 ? 15.482 11.368 3.989 1.00 95.31 89 ALA A C 1
ATOM 678 O O . ALA A 1 89 ? 16.633 11.590 3.615 1.00 95.31 89 ALA A O 1
ATOM 679 N N . ALA A 1 90 ? 15.058 10.130 4.253 1.00 93.06 90 ALA A N 1
ATOM 680 C CA . ALA A 1 90 ? 15.893 8.942 4.104 1.00 93.06 90 ALA A CA 1
ATOM 681 C C . ALA A 1 90 ? 16.342 8.745 2.648 1.00 93.06 90 ALA A C 1
ATOM 683 O O . ALA A 1 90 ? 17.523 8.511 2.399 1.00 93.06 90 ALA A O 1
ATOM 684 N N . GLY A 1 91 ? 15.442 8.927 1.678 1.00 91.69 91 GLY A N 1
ATOM 685 C CA . GLY A 1 91 ? 15.772 8.887 0.253 1.00 91.69 91 GLY A CA 1
ATOM 686 C C . GLY A 1 91 ? 16.794 9.954 -0.157 1.00 91.69 91 GLY A C 1
ATOM 687 O O . GLY A 1 91 ? 17.699 9.669 -0.945 1.00 91.69 91 GLY A O 1
ATOM 688 N N . MET A 1 92 ? 16.713 11.160 0.417 1.00 91.12 92 MET A N 1
ATOM 689 C CA . MET A 1 92 ? 17.723 12.208 0.223 1.00 91.12 92 MET A CA 1
ATOM 690 C C . MET A 1 92 ? 19.079 11.802 0.812 1.00 91.12 92 MET A C 1
ATOM 692 O O . MET A 1 92 ? 20.096 11.959 0.142 1.00 91.12 92 MET A O 1
ATO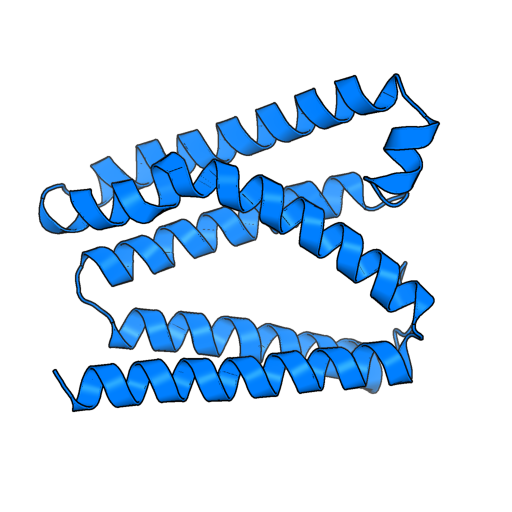M 696 N N . VAL A 1 93 ? 19.117 11.216 2.010 1.00 92.38 93 VAL A N 1
ATOM 697 C CA . VAL A 1 93 ? 20.371 10.726 2.609 1.00 92.38 93 VAL A CA 1
ATOM 698 C C . VAL A 1 93 ? 20.987 9.600 1.769 1.00 92.38 93 VAL A C 1
ATOM 700 O O . VAL A 1 93 ? 22.181 9.624 1.476 1.00 92.38 93 VAL A O 1
ATOM 703 N N . ILE A 1 94 ? 20.174 8.646 1.310 1.00 90.56 94 ILE A N 1
ATOM 704 C CA . ILE A 1 94 ? 20.620 7.539 0.450 1.00 90.56 94 ILE A CA 1
ATOM 705 C C . ILE A 1 94 ? 21.142 8.060 -0.896 1.00 90.56 94 ILE A C 1
ATOM 707 O O . ILE A 1 94 ? 22.038 7.455 -1.483 1.00 90.56 94 ILE A O 1
ATOM 711 N N . SER A 1 95 ? 20.650 9.207 -1.376 1.00 87.06 95 SER A N 1
ATOM 712 C CA . SER A 1 95 ? 21.118 9.797 -2.634 1.00 87.06 95 SER A CA 1
ATOM 713 C C . SER A 1 95 ? 22.598 10.200 -2.628 1.00 87.06 95 SER A C 1
ATOM 715 O O . SER A 1 95 ? 23.203 10.231 -3.698 1.00 87.06 95 SER A O 1
ATOM 717 N N . PHE A 1 96 ? 23.206 10.405 -1.452 1.00 90.94 96 PHE A N 1
ATOM 718 C CA . PHE A 1 96 ? 24.652 10.620 -1.316 1.00 90.94 96 PHE A CA 1
ATOM 719 C C . PHE A 1 96 ? 25.484 9.342 -1.531 1.00 90.94 96 PHE A C 1
ATOM 721 O O . PHE A 1 96 ? 26.694 9.426 -1.729 1.00 90.94 96 PHE A O 1
ATOM 728 N N . PHE A 1 97 ? 24.853 8.163 -1.533 1.00 92.25 97 PHE A N 1
ATOM 729 C CA . PHE A 1 97 ? 25.499 6.860 -1.700 1.00 92.25 97 PHE A CA 1
ATOM 730 C C . PHE A 1 97 ? 24.990 6.169 -2.978 1.00 92.25 97 PHE A C 1
ATOM 732 O O . PHE A 1 97 ? 24.112 5.306 -2.909 1.00 92.25 97 PHE A O 1
ATOM 739 N N . PRO A 1 98 ? 25.531 6.504 -4.165 1.00 85.69 98 PRO A N 1
ATOM 740 C CA . PRO A 1 98 ? 24.969 6.083 -5.453 1.00 85.69 98 PRO A CA 1
ATOM 741 C C . PRO A 1 98 ? 24.889 4.559 -5.632 1.00 85.69 98 PRO A C 1
ATOM 743 O O . PRO A 1 98 ? 23.916 4.062 -6.192 1.00 85.69 98 PRO A O 1
ATOM 746 N N . MET A 1 99 ? 25.859 3.809 -5.097 1.00 87.12 99 MET A N 1
ATOM 747 C CA . MET A 1 99 ? 25.850 2.341 -5.136 1.00 87.12 99 MET A CA 1
ATOM 748 C C . MET A 1 99 ? 24.672 1.745 -4.347 1.00 87.12 99 MET A C 1
ATOM 750 O O . MET A 1 99 ? 24.041 0.799 -4.805 1.00 87.12 99 MET A O 1
ATOM 754 N N . ILE A 1 100 ? 24.347 2.324 -3.186 1.00 86.62 100 ILE A N 1
ATOM 755 C CA . ILE A 1 100 ? 23.221 1.886 -2.349 1.00 86.62 100 ILE A CA 1
ATOM 756 C C . ILE A 1 100 ? 21.902 2.339 -2.977 1.00 86.62 100 ILE A C 1
ATOM 758 O O . ILE A 1 100 ? 20.953 1.564 -3.051 1.00 86.62 100 ILE A O 1
ATOM 762 N N . ARG A 1 101 ? 21.849 3.573 -3.489 1.00 87.56 101 ARG A N 1
ATOM 763 C CA . ARG A 1 101 ? 20.663 4.126 -4.150 1.00 87.56 101 ARG A CA 1
ATOM 764 C C . ARG A 1 101 ? 20.169 3.232 -5.287 1.00 87.56 101 ARG A C 1
ATOM 766 O O . ARG A 1 101 ? 18.977 2.961 -5.335 1.00 87.56 101 ARG A O 1
ATOM 773 N N . LEU A 1 102 ? 21.063 2.787 -6.172 1.00 84.12 102 LEU A N 1
ATOM 774 C CA . LEU A 1 102 ? 20.704 1.939 -7.316 1.00 84.12 102 LEU A CA 1
ATOM 775 C C . LEU A 1 102 ? 20.189 0.555 -6.898 1.00 84.12 102 LEU A C 1
ATOM 777 O O . LEU A 1 102 ? 19.384 -0.033 -7.613 1.00 84.12 102 LEU A O 1
ATOM 781 N N . ALA A 1 103 ? 20.643 0.044 -5.752 1.00 84.50 103 ALA A N 1
ATOM 782 C CA . ALA A 1 103 ? 20.197 -1.241 -5.223 1.00 84.50 103 ALA A CA 1
ATOM 783 C C . ALA A 1 103 ? 18.840 -1.151 -4.509 1.00 84.50 103 ALA A C 1
ATOM 785 O O . ALA A 1 103 ? 18.072 -2.109 -4.542 1.00 84.50 103 ALA A O 1
ATOM 786 N N . VAL A 1 104 ? 18.563 -0.021 -3.851 1.00 85.62 104 VAL A N 1
ATOM 787 C CA . VAL A 1 104 ? 17.366 0.154 -3.017 1.00 85.62 104 VAL A CA 1
ATOM 788 C C . VAL A 1 104 ? 16.220 0.778 -3.802 1.00 85.62 104 VAL A C 1
ATOM 790 O O . VAL A 1 104 ? 15.122 0.262 -3.743 1.00 85.62 104 VAL A O 1
ATOM 793 N N . ILE A 1 105 ? 16.459 1.853 -4.559 1.00 89.25 105 ILE A N 1
ATOM 794 C CA . ILE A 1 105 ? 15.397 2.623 -5.219 1.00 89.25 105 ILE A CA 1
ATOM 795 C C . ILE A 1 105 ? 15.518 2.442 -6.735 1.00 89.25 105 ILE A C 1
ATOM 797 O O . ILE A 1 105 ? 16.355 3.108 -7.359 1.00 89.25 105 ILE A O 1
ATOM 801 N N . PRO A 1 106 ? 14.667 1.606 -7.359 1.00 89.06 106 PRO A N 1
ATOM 802 C CA . PRO A 1 106 ? 14.653 1.461 -8.804 1.00 89.06 106 PRO A CA 1
ATOM 803 C C . PRO A 1 106 ? 14.416 2.806 -9.503 1.00 89.06 106 PRO A C 1
ATOM 805 O O . PRO A 1 106 ? 13.576 3.615 -9.090 1.00 89.06 106 PRO A O 1
ATOM 808 N N . GLU A 1 107 ? 15.159 3.057 -10.582 1.00 86.69 107 GLU A N 1
ATOM 809 C CA . GLU A 1 107 ? 15.096 4.328 -11.305 1.00 86.69 107 GLU A CA 1
ATOM 810 C C . GLU A 1 107 ? 13.677 4.624 -11.812 1.00 86.69 107 GLU A C 1
ATOM 812 O O . GLU A 1 107 ? 13.047 3.793 -12.460 1.00 86.69 107 GLU A O 1
ATOM 817 N N . GLY A 1 108 ? 13.168 5.824 -11.511 1.00 88.44 108 GLY A N 1
ATOM 818 C CA . GLY A 1 108 ? 11.815 6.254 -11.888 1.00 88.44 108 GLY A CA 1
ATOM 819 C C . GLY A 1 108 ? 10.700 5.849 -10.913 1.00 88.44 108 GLY A C 1
ATOM 820 O O . GLY A 1 108 ? 9.580 6.348 -11.031 1.00 88.44 108 GLY A O 1
ATOM 821 N N . TYR A 1 109 ? 10.981 5.026 -9.896 1.00 91.31 109 TYR A N 1
ATOM 822 C CA . TYR A 1 109 ? 9.946 4.520 -8.980 1.00 91.31 109 TYR A CA 1
ATOM 823 C C . TYR A 1 109 ? 9.883 5.215 -7.623 1.00 91.31 109 TYR A C 1
ATOM 825 O O . TYR A 1 109 ? 8.969 4.934 -6.858 1.00 91.31 109 TYR A O 1
ATOM 833 N N . ALA A 1 110 ? 10.772 6.167 -7.325 1.00 92.06 110 ALA A N 1
ATOM 834 C CA . ALA A 1 110 ? 10.796 6.851 -6.027 1.00 92.06 110 ALA A CA 1
ATOM 835 C C . ALA A 1 110 ? 9.426 7.442 -5.634 1.00 92.06 110 ALA A C 1
ATOM 837 O O . ALA A 1 110 ? 8.933 7.204 -4.534 1.00 92.06 110 ALA A O 1
ATOM 838 N N . LEU A 1 111 ? 8.770 8.161 -6.554 1.00 93.19 111 LEU A N 1
ATOM 839 C CA . LEU A 1 111 ? 7.437 8.714 -6.304 1.00 93.19 111 LEU A CA 1
ATOM 840 C C . LEU A 1 111 ? 6.375 7.612 -6.169 1.00 93.19 111 LEU A C 1
ATOM 842 O O . LEU A 1 111 ? 5.511 7.705 -5.304 1.00 93.19 111 LEU A O 1
ATOM 846 N N . HIS A 1 112 ? 6.459 6.559 -6.987 1.00 93.62 112 HIS A N 1
ATOM 847 C CA . HIS A 1 112 ? 5.548 5.416 -6.928 1.00 93.62 112 HIS A CA 1
ATOM 848 C C . HIS A 1 112 ? 5.621 4.715 -5.569 1.00 93.62 112 HIS A C 1
ATOM 850 O O . HIS A 1 112 ? 4.585 4.483 -4.954 1.00 93.62 112 HIS A O 1
ATOM 856 N N . ILE A 1 113 ? 6.827 4.456 -5.059 1.00 95.56 113 ILE A N 1
ATOM 857 C CA . ILE A 1 113 ? 7.055 3.871 -3.732 1.00 95.56 113 ILE A CA 1
ATOM 858 C C . ILE A 1 113 ? 6.402 4.741 -2.652 1.00 95.56 113 ILE A C 1
ATOM 860 O O . ILE A 1 113 ? 5.636 4.233 -1.834 1.00 95.56 113 ILE A O 1
ATOM 864 N N . LEU A 1 114 ? 6.629 6.058 -2.673 1.00 95.94 114 LEU A N 1
ATOM 865 C CA . LEU A 1 114 ? 6.048 6.974 -1.686 1.00 95.94 114 LEU A CA 1
ATOM 866 C C . LEU A 1 114 ? 4.514 6.996 -1.747 1.00 95.94 114 LEU A C 1
ATOM 868 O O . LEU A 1 114 ? 3.859 6.838 -0.719 1.00 95.94 114 LEU A O 1
ATOM 872 N N . LEU A 1 115 ? 3.928 7.127 -2.939 1.00 96.38 115 LEU A N 1
ATOM 873 C CA . LEU A 1 115 ? 2.473 7.151 -3.108 1.00 96.38 115 LEU A CA 1
ATOM 874 C C . LEU A 1 115 ? 1.823 5.820 -2.716 1.00 96.38 115 LEU A C 1
ATOM 876 O O . LEU A 1 115 ? 0.833 5.811 -1.984 1.00 96.38 115 LEU A O 1
ATOM 880 N N . ILE A 1 116 ? 2.387 4.694 -3.162 1.00 95.88 116 ILE A N 1
ATOM 881 C CA . ILE A 1 116 ? 1.869 3.360 -2.839 1.00 95.88 116 ILE A CA 1
ATOM 882 C C . ILE A 1 116 ? 2.003 3.104 -1.337 1.00 95.88 116 ILE A C 1
ATOM 884 O O . ILE A 1 116 ? 1.037 2.671 -0.716 1.00 95.88 116 ILE A O 1
ATOM 888 N N . SER A 1 117 ? 3.151 3.418 -0.731 1.00 96.62 117 SER A N 1
ATOM 889 C CA . SER A 1 117 ? 3.363 3.245 0.711 1.00 96.62 117 SER A CA 1
ATOM 890 C C . SER A 1 117 ? 2.395 4.078 1.552 1.00 96.62 117 SER A C 1
ATOM 892 O O . SER A 1 117 ? 1.859 3.571 2.541 1.00 96.62 117 SER A O 1
ATOM 894 N N . PHE A 1 118 ? 2.078 5.304 1.127 1.00 96.81 118 PHE A N 1
ATOM 895 C CA . PHE A 1 118 ? 1.064 6.134 1.770 1.00 96.81 118 PHE A CA 1
ATOM 896 C C . PHE A 1 118 ? -0.343 5.538 1.635 1.00 96.81 118 PHE A C 1
ATOM 898 O O . PHE A 1 118 ? -1.058 5.416 2.629 1.00 96.81 118 PHE A O 1
ATOM 905 N N . LEU A 1 119 ? -0.739 5.098 0.437 1.00 96.12 119 LEU A N 1
ATOM 906 C CA . LEU A 1 119 ? -2.041 4.455 0.218 1.00 96.12 119 LEU A CA 1
ATOM 907 C C . LEU A 1 119 ? -2.186 3.154 1.018 1.00 96.12 119 LEU A C 1
ATOM 909 O O . LEU A 1 119 ? -3.223 2.934 1.648 1.00 96.12 119 LEU A O 1
ATOM 913 N N . VAL A 1 120 ? -1.146 2.316 1.039 1.00 95.44 120 VAL A N 1
ATOM 914 C CA . VAL A 1 120 ? -1.095 1.082 1.840 1.00 95.44 120 VAL A CA 1
ATOM 915 C C . VAL A 1 120 ? -1.200 1.408 3.328 1.00 95.44 120 VAL A C 1
ATOM 917 O O . VAL A 1 120 ? -1.968 0.765 4.037 1.00 95.44 120 VAL A O 1
ATOM 920 N N . SER A 1 121 ? -0.509 2.450 3.788 1.00 96.12 121 SER A N 1
ATOM 921 C CA . SER A 1 121 ? -0.569 2.940 5.168 1.00 96.12 121 SER A CA 1
ATOM 922 C C . SER A 1 121 ? -1.975 3.400 5.566 1.00 96.12 121 SER A C 1
ATOM 924 O O . SER A 1 121 ? -2.478 3.017 6.623 1.00 96.12 121 SER A O 1
ATOM 926 N N . LEU A 1 122 ? -2.654 4.166 4.706 1.00 96.06 122 LEU A N 1
ATOM 927 C CA . LEU A 1 122 ? -4.040 4.584 4.931 1.00 96.06 122 LEU A CA 1
ATOM 928 C C . LEU A 1 122 ? -5.000 3.389 4.949 1.00 96.06 122 LEU A C 1
ATOM 930 O O . LEU A 1 122 ? -5.864 3.311 5.826 1.00 96.06 122 LEU A O 1
ATOM 934 N N . ALA A 1 123 ? -4.849 2.444 4.018 1.00 95.19 123 ALA A N 1
ATOM 935 C CA . ALA A 1 123 ? -5.642 1.217 4.004 1.00 95.19 123 ALA A CA 1
ATOM 936 C C . ALA A 1 123 ? -5.419 0.392 5.284 1.00 95.19 123 ALA A C 1
ATOM 938 O O . ALA A 1 123 ? -6.388 -0.062 5.898 1.00 95.19 123 ALA A O 1
ATOM 939 N N . GLY A 1 124 ? -4.164 0.277 5.728 1.00 95.31 124 GLY A N 1
ATOM 940 C CA . GLY A 1 124 ? -3.767 -0.399 6.962 1.00 95.31 124 GLY A CA 1
ATOM 941 C C . GLY A 1 124 ? -4.427 0.205 8.199 1.00 95.31 124 GLY A C 1
ATOM 942 O O . GLY A 1 124 ? -5.037 -0.526 8.973 1.00 95.31 124 GLY A O 1
ATOM 943 N N . ILE A 1 125 ? -4.429 1.537 8.338 1.00 96.19 125 ILE A N 1
ATOM 944 C CA . ILE A 1 125 ? -5.108 2.241 9.445 1.00 96.19 125 ILE A CA 1
ATOM 945 C C . ILE A 1 125 ? -6.587 1.836 9.533 1.00 96.19 125 ILE A C 1
ATOM 947 O O . ILE A 1 125 ? -7.085 1.500 10.608 1.00 96.19 125 ILE A O 1
ATOM 951 N N . HIS A 1 126 ? -7.303 1.813 8.406 1.00 95.31 126 HIS A N 1
ATOM 952 C CA . HIS A 1 126 ? -8.719 1.437 8.394 1.00 95.31 126 HIS A CA 1
ATOM 953 C C . HIS A 1 126 ? -8.933 -0.047 8.699 1.00 95.31 126 HIS A C 1
ATOM 955 O O . HIS A 1 126 ? -9.852 -0.396 9.443 1.00 95.31 126 HIS A O 1
ATOM 961 N N . GLN A 1 127 ? -8.092 -0.925 8.152 1.00 94.62 127 GLN A N 1
ATOM 962 C CA . GLN A 1 127 ? -8.144 -2.354 8.446 1.00 94.62 127 GLN A CA 1
ATOM 963 C C . GLN A 1 127 ? -7.890 -2.614 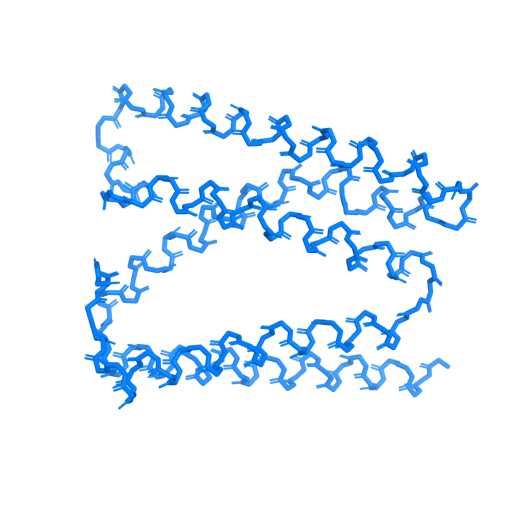9.941 1.00 94.62 127 GLN A C 1
ATOM 965 O O . GLN A 1 127 ? -8.689 -3.284 10.597 1.00 94.62 127 GLN A O 1
ATOM 970 N N . ASN A 1 128 ? -6.852 -2.014 10.514 1.00 95.19 128 ASN A N 1
ATOM 971 C CA . ASN A 1 128 ? -6.514 -2.141 11.931 1.00 95.19 128 ASN A CA 1
ATOM 972 C C . ASN A 1 128 ? -7.599 -1.547 12.840 1.00 95.19 128 ASN A C 1
ATOM 974 O O . ASN A 1 128 ? -7.932 -2.125 13.874 1.00 95.19 128 ASN A O 1
ATOM 978 N N . LEU A 1 129 ? -8.247 -0.460 12.426 1.00 94.94 129 LEU A N 1
ATOM 979 C CA . LEU A 1 129 ? -9.405 0.079 13.133 1.00 94.94 129 LEU A CA 1
ATOM 980 C C . LEU A 1 129 ? -10.598 -0.895 13.136 1.00 94.94 129 LEU A C 1
ATOM 982 O O . LEU A 1 129 ? -11.236 -1.074 14.175 1.00 94.94 129 LEU A O 1
ATOM 986 N N . LEU A 1 130 ? -10.919 -1.521 11.996 1.00 94.12 130 LEU A N 1
ATOM 987 C CA . LEU A 1 130 ? -11.976 -2.541 11.924 1.00 94.12 130 LEU A CA 1
ATOM 988 C C . LEU A 1 130 ? -11.654 -3.721 12.842 1.00 94.12 130 LEU A C 1
ATOM 990 O O . LEU A 1 130 ? -12.536 -4.206 13.553 1.00 94.12 130 LEU A O 1
ATOM 994 N N . LEU A 1 131 ? -10.390 -4.148 12.851 1.00 92.81 131 LEU A N 1
ATOM 995 C CA . LEU A 1 131 ? -9.913 -5.227 13.704 1.00 92.81 131 LEU A CA 1
ATOM 996 C C . LEU A 1 131 ? -10.039 -4.870 15.193 1.00 92.81 131 LEU A C 1
ATOM 998 O O . LEU A 1 131 ? -10.583 -5.661 15.959 1.00 92.81 131 LEU A O 1
ATOM 1002 N N . GLY A 1 132 ? -9.616 -3.668 15.593 1.00 93.00 132 GLY A N 1
ATOM 1003 C CA . GLY A 1 132 ? -9.711 -3.186 16.976 1.00 93.00 132 GLY A CA 1
ATOM 1004 C C . GLY A 1 132 ? -11.141 -2.954 17.474 1.00 93.00 132 GLY A C 1
ATOM 1005 O O . GLY A 1 132 ? -11.386 -2.975 18.676 1.00 93.00 132 GLY A O 1
ATOM 1006 N N . LYS A 1 133 ? -12.106 -2.788 16.563 1.00 92.56 133 LYS A N 1
ATOM 1007 C CA . LYS A 1 133 ? -13.548 -2.760 16.869 1.00 92.56 133 LYS A CA 1
ATOM 1008 C C . LYS A 1 133 ? -14.212 -4.141 16.821 1.00 92.56 133 LYS A C 1
ATOM 1010 O O . LYS A 1 133 ? -15.435 -4.222 16.735 1.00 92.56 133 LYS A O 1
ATOM 1015 N N . GLU A 1 134 ? -13.419 -5.211 16.794 1.00 90.88 134 GLU A N 1
ATOM 1016 C CA . GLU A 1 134 ? -13.875 -6.603 16.688 1.00 90.88 134 GLU A CA 1
ATOM 1017 C C . GLU A 1 134 ? -14.706 -6.904 15.422 1.00 90.88 134 GLU A C 1
ATOM 1019 O O . GLU A 1 134 ? -15.376 -7.934 15.314 1.00 90.88 134 GLU A O 1
ATOM 1024 N N . GLN A 1 135 ? -14.622 -6.055 14.392 1.00 90.81 135 GLN A N 1
ATOM 1025 C CA . GLN A 1 135 ? -15.325 -6.239 13.121 1.00 90.81 135 GLN A CA 1
ATOM 1026 C C . GLN A 1 135 ? -14.538 -7.150 12.168 1.00 90.81 135 GLN A C 1
ATOM 1028 O O . GLN A 1 135 ? -14.293 -6.813 11.006 1.00 90.81 135 GLN A O 1
ATOM 1033 N N . VAL A 1 136 ? -14.171 -8.344 12.644 1.00 89.81 136 VAL A N 1
ATOM 1034 C CA . VAL A 1 136 ? -13.309 -9.309 11.931 1.00 89.81 136 VAL A CA 1
ATOM 1035 C C . VAL A 1 136 ? -13.871 -9.685 10.554 1.00 89.81 136 VAL A C 1
ATOM 1037 O O . VAL A 1 136 ? -13.129 -9.834 9.586 1.00 89.81 136 VAL A O 1
ATOM 1040 N N . ALA A 1 137 ? -15.197 -9.787 10.426 1.00 88.75 137 ALA A N 1
ATOM 1041 C CA . ALA A 1 137 ? -15.834 -10.065 9.141 1.00 88.75 137 ALA A CA 1
ATOM 1042 C C . ALA A 1 137 ? -15.614 -8.935 8.119 1.00 88.75 137 ALA A C 1
ATOM 1044 O O . ALA A 1 137 ? -15.359 -9.214 6.949 1.00 88.75 137 ALA A O 1
ATOM 1045 N N . ASN A 1 138 ? -15.688 -7.671 8.549 1.00 91.50 138 ASN A N 1
ATOM 1046 C CA . ASN A 1 138 ? -15.457 -6.519 7.675 1.00 91.50 138 ASN A CA 1
ATOM 1047 C C . ASN A 1 138 ? -13.972 -6.385 7.330 1.00 91.50 138 ASN A C 1
ATOM 1049 O O . ASN A 1 138 ? -13.651 -6.160 6.167 1.00 91.50 138 ASN A O 1
ATOM 1053 N N . TYR A 1 139 ? -13.080 -6.619 8.298 1.00 92.12 139 TYR A N 1
ATOM 1054 C CA . TYR A 1 139 ? -11.640 -6.716 8.054 1.00 92.12 139 TYR A CA 1
ATOM 1055 C C . TYR A 1 139 ? -11.328 -7.741 6.951 1.00 92.12 139 TYR A C 1
ATOM 1057 O O . TYR A 1 139 ? -10.714 -7.396 5.944 1.00 92.12 139 TYR A O 1
ATOM 1065 N N . ASN A 1 140 ? -11.835 -8.975 7.079 1.00 91.38 140 ASN A N 1
ATOM 1066 C CA . ASN A 1 140 ? -11.593 -10.039 6.099 1.00 91.38 140 ASN A CA 1
ATOM 1067 C C . ASN A 1 140 ? -12.157 -9.700 4.711 1.00 91.38 140 ASN A C 1
ATOM 1069 O O . ASN A 1 140 ? -11.534 -10.036 3.703 1.00 91.38 140 ASN A O 1
ATOM 1073 N N . LYS A 1 141 ? -13.313 -9.023 4.639 1.00 90.62 141 LYS A N 1
ATOM 1074 C CA . LYS A 1 141 ? -13.885 -8.548 3.368 1.00 90.62 141 LYS A CA 1
ATOM 1075 C C . LYS A 1 141 ? -12.977 -7.525 2.696 1.00 90.62 141 LYS A C 1
ATOM 1077 O O . LYS A 1 141 ? -12.672 -7.698 1.523 1.00 90.62 141 LYS A O 1
ATOM 1082 N N . VAL A 1 142 ? -12.533 -6.497 3.423 1.00 92.81 142 VAL A N 1
ATOM 1083 C CA . VAL A 1 142 ? -11.643 -5.460 2.873 1.00 92.81 142 VAL A CA 1
ATOM 1084 C C . VAL A 1 142 ? -10.314 -6.076 2.437 1.00 92.81 142 VAL A C 1
ATOM 1086 O O . VAL A 1 142 ? -9.858 -5.810 1.329 1.00 92.81 142 VAL A O 1
ATOM 1089 N N . PHE A 1 143 ? -9.737 -6.954 3.259 1.00 89.88 143 PHE A N 1
ATOM 1090 C CA . PHE A 1 143 ? -8.487 -7.647 2.954 1.00 89.88 143 PHE A CA 1
ATOM 1091 C C . PHE A 1 143 ? -8.593 -8.512 1.684 1.00 89.88 143 PHE A C 1
ATOM 1093 O O . PHE A 1 143 ? -7.727 -8.461 0.815 1.00 89.88 143 PHE A O 1
ATOM 1100 N N . SER A 1 144 ? -9.687 -9.266 1.533 1.00 90.75 144 SER A N 1
ATOM 1101 C CA . SER A 1 144 ? -9.933 -10.095 0.339 1.00 90.75 144 SER A CA 1
ATOM 1102 C C . SER A 1 144 ? -10.275 -9.256 -0.899 1.00 90.75 144 SER A C 1
ATOM 1104 O O . SER A 1 144 ? -9.877 -9.593 -2.010 1.00 90.75 144 SER A O 1
ATOM 1106 N N . LEU A 1 145 ? -10.992 -8.143 -0.726 1.00 92.69 145 LEU A N 1
ATOM 1107 C CA . LEU A 1 145 ? -11.318 -7.233 -1.823 1.00 92.69 145 LEU A CA 1
ATOM 1108 C C . LEU A 1 145 ? -10.062 -6.550 -2.371 1.00 92.69 145 LEU A C 1
ATOM 1110 O O . LEU A 1 145 ? -9.911 -6.452 -3.584 1.00 92.69 145 LEU A O 1
ATOM 1114 N N . GLN A 1 146 ? -9.154 -6.120 -1.492 1.00 92.62 146 GLN A N 1
ATOM 1115 C CA . GLN A 1 146 ? -7.901 -5.475 -1.880 1.00 92.62 146 GLN A CA 1
ATOM 1116 C C . GLN A 1 146 ? -7.062 -6.377 -2.790 1.00 92.62 146 GLN A C 1
ATOM 1118 O O . GLN A 1 146 ? -6.650 -5.947 -3.866 1.00 92.62 146 GLN A O 1
ATOM 1123 N N . ILE A 1 147 ? -6.846 -7.635 -2.397 1.00 93.12 147 ILE A N 1
ATOM 1124 C CA . ILE A 1 147 ? -6.051 -8.562 -3.210 1.00 93.12 147 ILE A CA 1
ATOM 1125 C C . ILE A 1 147 ? -6.766 -8.953 -4.510 1.00 93.12 147 ILE A C 1
ATOM 1127 O O . ILE A 1 147 ? -6.129 -9.100 -5.551 1.00 93.12 147 ILE A O 1
ATOM 1131 N N . LEU A 1 148 ? -8.098 -9.066 -4.489 1.00 94.12 148 LEU A N 1
ATOM 1132 C CA . LEU A 1 148 ? -8.867 -9.336 -5.699 1.00 94.12 148 LEU A CA 1
ATOM 1133 C C . LEU A 1 148 ? -8.764 -8.172 -6.691 1.00 94.12 148 LEU A C 1
ATOM 1135 O O . LEU A 1 148 ? -8.579 -8.404 -7.882 1.00 94.12 148 LEU A O 1
ATOM 1139 N N . MET A 1 149 ? -8.829 -6.927 -6.209 1.00 94.06 149 MET A N 1
ATOM 1140 C CA . MET A 1 149 ? -8.620 -5.737 -7.038 1.00 94.06 149 MET A CA 1
ATOM 1141 C C . MET A 1 149 ? -7.216 -5.711 -7.651 1.00 94.06 149 MET A C 1
ATOM 1143 O O . MET A 1 149 ? -7.084 -5.381 -8.826 1.00 94.06 149 MET A O 1
ATOM 1147 N N . GLN A 1 150 ? -6.185 -6.108 -6.898 1.00 93.25 150 GLN A N 1
ATOM 1148 C CA . GLN A 1 150 ? -4.820 -6.233 -7.424 1.00 93.25 150 GLN A CA 1
ATOM 1149 C C . GLN A 1 150 ? -4.730 -7.291 -8.530 1.00 93.25 150 GLN A C 1
ATOM 1151 O O . GLN A 1 150 ? -4.181 -7.009 -9.594 1.00 93.25 150 GLN A O 1
ATOM 1156 N N . LEU A 1 151 ? -5.324 -8.473 -8.328 1.00 94.88 151 LEU A N 1
ATOM 1157 C CA . LEU A 1 151 ? -5.359 -9.524 -9.348 1.00 94.88 151 LEU A CA 1
ATOM 1158 C C . LEU A 1 151 ? -6.096 -9.060 -10.610 1.00 94.88 151 LEU A C 1
ATOM 1160 O O . LEU A 1 151 ? -5.597 -9.249 -11.717 1.00 94.88 151 LEU A O 1
ATOM 1164 N N . VAL A 1 152 ? -7.275 -8.451 -10.458 1.00 95.50 152 VAL A N 1
ATOM 1165 C CA . VAL A 1 152 ? -8.065 -7.946 -11.591 1.00 95.50 152 VAL A CA 1
ATOM 1166 C C . VAL A 1 152 ? -7.297 -6.857 -12.335 1.00 95.50 152 VAL A C 1
ATOM 1168 O O . VAL A 1 152 ? -7.242 -6.898 -13.561 1.00 95.50 152 VAL A O 1
ATOM 1171 N N . GLY A 1 153 ? -6.662 -5.928 -11.615 1.00 93.94 153 GLY A N 1
ATOM 1172 C CA . GLY A 1 153 ? -5.812 -4.895 -12.206 1.00 93.94 153 GLY A CA 1
ATOM 1173 C C . GLY A 1 153 ? -4.643 -5.486 -12.996 1.00 93.94 153 GLY A C 1
ATOM 1174 O O . GLY A 1 153 ? -4.424 -5.096 -14.141 1.00 93.94 153 GLY A O 1
ATOM 1175 N N . LEU A 1 154 ? -3.956 -6.486 -12.437 1.00 92.69 154 LEU A N 1
ATOM 1176 C CA . LEU A 1 154 ? -2.865 -7.192 -13.112 1.00 92.69 154 LEU A CA 1
ATOM 1177 C C . LEU A 1 154 ? -3.348 -7.889 -14.391 1.00 92.69 154 LEU A C 1
ATOM 1179 O O . LEU A 1 154 ? -2.760 -7.715 -15.455 1.00 92.69 154 LEU A O 1
ATOM 1183 N N . VAL A 1 155 ? -4.437 -8.658 -14.313 1.00 93.50 155 VAL A N 1
ATOM 1184 C CA . VAL A 1 155 ? -5.018 -9.351 -15.476 1.00 93.50 155 VAL A CA 1
ATOM 1185 C C . VAL A 1 155 ? -5.454 -8.343 -16.542 1.00 93.50 155 VAL A C 1
ATOM 1187 O O . VAL A 1 155 ? -5.186 -8.542 -17.727 1.00 93.50 155 VAL A O 1
ATOM 1190 N N . PHE A 1 156 ? -6.073 -7.236 -16.134 1.00 94.00 156 PHE A N 1
ATOM 1191 C CA . PHE A 1 156 ? -6.461 -6.158 -17.037 1.00 94.00 156 PHE A CA 1
ATOM 1192 C C . PHE A 1 156 ? -5.243 -5.563 -17.761 1.00 94.00 156 PHE A C 1
ATOM 1194 O O . PHE A 1 156 ? -5.243 -5.471 -18.991 1.00 94.00 156 PHE A O 1
ATOM 1201 N N . MET A 1 157 ? -4.173 -5.237 -17.034 1.00 91.19 157 MET A N 1
ATOM 1202 C CA . MET A 1 157 ? -2.940 -4.710 -17.629 1.00 91.19 157 MET A CA 1
ATOM 1203 C C . MET A 1 157 ? -2.284 -5.705 -18.598 1.00 91.19 157 MET A C 1
ATOM 1205 O O . MET A 1 157 ? -1.962 -5.336 -19.729 1.00 91.19 157 MET A O 1
ATOM 1209 N N . LEU A 1 158 ? -2.157 -6.977 -18.209 1.00 90.25 158 LEU A N 1
ATOM 1210 C CA . LEU A 1 158 ? -1.459 -7.993 -19.006 1.00 90.25 158 LEU A CA 1
ATOM 1211 C C . LEU A 1 158 ? -2.217 -8.405 -20.276 1.00 90.25 158 LEU A C 1
ATOM 1213 O O . LEU A 1 158 ? -1.601 -8.606 -21.328 1.00 90.25 158 LEU A O 1
ATOM 1217 N N . PHE A 1 159 ? -3.539 -8.570 -20.189 1.00 91.12 159 PHE A N 1
ATOM 1218 C CA . PHE A 1 159 ? -4.330 -9.172 -21.269 1.00 91.12 159 PHE A CA 1
ATOM 1219 C C . PHE A 1 159 ? -5.110 -8.158 -22.102 1.00 91.12 159 PHE A C 1
ATOM 1221 O O . PHE A 1 159 ? -5.244 -8.362 -23.310 1.00 91.12 159 PHE A O 1
ATOM 1228 N N . ILE A 1 160 ? -5.602 -7.077 -21.491 1.00 90.69 160 ILE A N 1
ATOM 1229 C CA . ILE A 1 160 ? -6.403 -6.065 -22.194 1.00 90.69 160 ILE A CA 1
ATOM 1230 C C . ILE A 1 160 ? -5.495 -4.952 -22.706 1.00 90.69 160 ILE A C 1
ATOM 1232 O O . ILE A 1 160 ? -5.461 -4.704 -23.910 1.00 90.69 160 ILE A O 1
ATOM 1236 N N . LEU A 1 161 ? -4.709 -4.333 -21.821 1.00 89.50 161 LEU A N 1
ATOM 1237 C CA . LEU A 1 161 ? -3.775 -3.274 -22.222 1.00 89.50 161 LEU A CA 1
ATOM 1238 C C . LEU A 1 161 ? -2.500 -3.816 -22.881 1.00 89.50 161 LEU A C 1
ATOM 1240 O O . LEU A 1 161 ? -1.788 -3.064 -23.540 1.00 89.50 161 LEU A O 1
ATOM 1244 N N . LYS A 1 162 ? -2.221 -5.120 -22.729 1.00 86.25 162 LYS A N 1
ATOM 1245 C CA . LYS A 1 162 ? -1.003 -5.792 -23.219 1.00 86.25 162 LYS A CA 1
ATOM 1246 C C . LYS A 1 162 ? 0.287 -5.130 -22.726 1.00 86.25 162 LYS A C 1
ATOM 1248 O O . LYS A 1 162 ? 1.329 -5.245 -23.370 1.00 86.25 162 LYS A O 1
ATOM 1253 N N . VAL A 1 163 ? 0.219 -4.485 -21.567 1.00 81.06 163 VAL A N 1
ATOM 1254 C CA . VAL A 1 163 ? 1.375 -3.909 -20.892 1.00 81.06 163 VAL A CA 1
ATOM 1255 C C . VAL A 1 163 ? 2.131 -5.047 -20.223 1.00 81.06 163 VAL A C 1
ATOM 1257 O O . VAL A 1 163 ? 1.593 -5.733 -19.358 1.00 81.06 163 VAL A O 1
ATOM 1260 N N . ARG A 1 164 ? 3.359 -5.294 -20.681 1.00 75.88 164 ARG A N 1
ATOM 1261 C CA . ARG A 1 164 ? 4.220 -6.385 -20.188 1.00 75.88 164 ARG A CA 1
ATOM 1262 C C . ARG A 1 164 ? 5.580 -5.900 -19.710 1.00 75.88 164 ARG A C 1
ATOM 1264 O O . ARG A 1 164 ? 6.395 -6.710 -19.288 1.00 75.88 164 ARG A O 1
ATOM 1271 N N . ASP A 1 165 ? 5.811 -4.599 -19.794 1.00 68.81 165 ASP A N 1
ATOM 1272 C CA . ASP A 1 165 ? 7.058 -3.979 -19.389 1.00 68.81 165 ASP A CA 1
ATOM 1273 C C . ASP A 1 165 ? 6.927 -3.428 -17.969 1.00 68.81 165 ASP A C 1
ATOM 1275 O O . ASP A 1 165 ? 5.837 -3.031 -17.556 1.00 68.81 165 ASP A O 1
ATOM 1279 N N . ALA A 1 166 ? 8.027 -3.395 -17.217 1.00 60.56 166 ALA A N 1
ATOM 1280 C CA . ALA A 1 166 ? 8.006 -2.863 -15.855 1.00 60.56 166 ALA A CA 1
ATOM 1281 C C . ALA A 1 166 ? 7.670 -1.362 -15.847 1.00 60.56 166 ALA A C 1
ATOM 1283 O O . ALA A 1 166 ? 6.992 -0.893 -14.941 1.00 60.56 166 ALA A O 1
ATOM 1284 N N . ARG A 1 167 ? 8.150 -0.627 -16.863 1.00 56.59 167 ARG A N 1
ATOM 1285 C CA . ARG A 1 167 ? 8.158 0.848 -16.938 1.00 56.59 167 ARG A CA 1
ATOM 1286 C C . ARG A 1 167 ? 6.934 1.478 -17.616 1.00 56.59 167 ARG A C 1
ATOM 1288 O O . ARG A 1 167 ? 6.935 2.692 -17.814 1.00 56.59 167 ARG A O 1
ATOM 1295 N N . ALA A 1 168 ? 5.983 0.665 -18.062 1.00 46.97 168 ALA A N 1
ATOM 1296 C CA . ALA A 1 168 ? 4.879 1.086 -18.922 1.00 46.97 168 ALA A CA 1
ATOM 1297 C C . ALA A 1 168 ? 3.670 1.632 -18.151 1.00 46.97 168 ALA A C 1
ATOM 1299 O O . ALA A 1 168 ? 3.448 1.210 -16.994 1.00 46.97 168 ALA A O 1
#

Sequence (168 aa):
MFKQVLMTTGARLVNAVISVVMVVLSTRWMGAEAYGIAGIILLDVTVIAMANDFFGGSSLVYFAPRVSLWRLLIPSYIWAVVVVVLAIAAGMVISFFPMIRLAVIPEGYALHILLISFLVSLAGIHQNLLLGKEQVANYNKVFSLQILMQLVGLVFMLFILKVRDARA

Mean predicted aligned error: 4.75 Å

Solvent-accessible surface area (backbone atoms only — not comparable to full-atom values): 8801 Å² total; per-residue (Å²): 108,70,69,58,51,52,52,50,54,48,50,52,51,54,49,51,53,50,52,51,51,47,51,56,50,41,36,72,64,39,30,63,66,39,43,47,54,53,50,44,45,49,50,54,23,48,57,54,30,57,64,28,32,64,53,23,24,67,53,34,25,67,42,37,75,79,49,61,70,66,78,49,50,53,58,26,53,52,45,45,51,49,48,51,54,49,51,52,52,49,52,57,60,38,60,78,38,62,77,57,30,63,74,62,49,56,89,91,38,63,64,55,36,54,53,50,21,48,52,51,35,56,52,42,31,54,41,27,41,32,46,25,61,70,34,52,70,58,29,52,49,53,59,52,49,53,55,48,52,50,50,51,51,49,50,42,36,50,71,72,69,58,52,46,58,75,89,111

Foldseek 3Di:
DVVLVVLLVVLVVVLVVLVVVLLVLLCVQQNPVLVVLVVLLVVLLVVLLVQLCVLLNDVLLQCLVPDDPVVRVVVSLVSLVVSLVVLVVVLVVCVVVVVSNVVRPPPPCSVVSSVSSSVVSNLSSVLSSCVSVVVSVVSSVSVSVVSVVVSVVSCCCCPVVVPNYSVD

Radius of gyration: 17.88 Å; Cα contacts (8 Å, |Δi|>4): 142; chains: 1; bounding box: 42×34×48 Å